Protein AF-A0A5J5W5S7-F1 (afdb_monomer)

Solvent-accessible surface area (backbone atoms only — not comparable to full-atom values): 4699 Å² total; per-residue (Å²): 117,75,65,60,53,53,50,54,50,54,52,50,53,53,51,51,54,50,53,52,52,53,50,52,55,51,50,53,51,52,50,52,51,53,51,52,53,53,53,58,55,56,71,78,51,90,67,82,80,93,77,92,77,81,78,84,79,80,79,78,86,84,79,88,82,93,81,88,80,80,136

Radius of gyration: 24.41 Å; Cα contacts (8 Å, |Δi|>4): 0; chains: 1; bounding box: 62×26×57 Å

pLDDT: mean 76.35, std 20.08, range [45.75, 98.62]

Structure (mmCIF, N/CA/C/O backbone):
data_AF-A0A5J5W5S7-F1
#
_entry.id   AF-A0A5J5W5S7-F1
#
loop_
_atom_site.group_PDB
_atom_site.id
_atom_site.type_symbol
_atom_site.label_atom_id
_atom_site.label_alt_id
_atom_site.label_comp_id
_atom_site.label_asym_id
_atom_site.label_entity_id
_atom_site.label_seq_id
_atom_site.pdbx_PDB_ins_code
_atom_site.Cartn_x
_atom_site.Cartn_y
_atom_site.Cartn_z
_atom_site.occupancy
_atom_site.B_iso_or_equiv
_atom_site.auth_seq_id
_atom_site.auth_comp_id
_atom_site.auth_asym_id
_atom_site.auth_atom_id
_atom_site.pdbx_PDB_model_num
ATOM 1 N N . MET A 1 1 ? 18.657 1.024 -27.508 1.00 58.56 1 MET A N 1
ATOM 2 C CA . MET A 1 1 ? 17.306 0.531 -27.140 1.00 58.56 1 MET A CA 1
ATOM 3 C C . MET A 1 1 ? 17.301 -0.625 -26.130 1.00 58.56 1 MET A C 1
ATOM 5 O O . MET A 1 1 ? 16.459 -0.594 -25.249 1.00 58.56 1 MET A O 1
ATOM 9 N N . LEU A 1 2 ? 18.207 -1.617 -26.181 1.00 60.16 2 LEU A N 1
ATOM 10 C CA . LEU A 1 2 ? 18.236 -2.727 -25.195 1.00 60.16 2 LEU A CA 1
ATOM 11 C C . LEU A 1 2 ? 18.670 -2.317 -23.765 1.00 60.16 2 LEU A C 1
ATOM 13 O O . LEU A 1 2 ? 18.225 -2.930 -22.799 1.00 60.16 2 LEU A O 1
ATOM 17 N N . GLY A 1 3 ? 19.493 -1.269 -23.616 1.00 70.25 3 GLY A N 1
ATOM 18 C CA . GLY A 1 3 ? 19.973 -0.785 -22.309 1.00 70.25 3 GLY A CA 1
ATOM 19 C C . GLY A 1 3 ? 18.900 -0.107 -21.446 1.00 70.25 3 GLY A C 1
ATOM 20 O O . GLY A 1 3 ? 18.784 -0.416 -20.263 1.00 70.25 3 GLY A O 1
ATOM 21 N N . GLU A 1 4 ? 18.064 0.742 -22.052 1.00 75.00 4 GLU A N 1
ATOM 22 C CA . GLU A 1 4 ? 16.988 1.466 -21.353 1.00 75.00 4 GLU A CA 1
ATOM 23 C C . GLU A 1 4 ? 15.923 0.517 -20.793 1.00 75.00 4 GLU A C 1
ATOM 25 O O . GLU A 1 4 ? 15.516 0.639 -19.643 1.00 75.00 4 GLU A O 1
ATOM 30 N N . ASN A 1 5 ? 15.529 -0.505 -21.561 1.00 81.62 5 ASN A N 1
ATOM 31 C CA . ASN A 1 5 ? 14.542 -1.489 -21.107 1.00 81.62 5 ASN A CA 1
ATOM 32 C C . ASN A 1 5 ? 15.025 -2.293 -19.887 1.00 81.62 5 ASN A C 1
ATOM 34 O O . ASN A 1 5 ? 14.239 -2.579 -18.985 1.00 81.62 5 ASN A O 1
ATOM 38 N N . CYS A 1 6 ? 16.321 -2.615 -19.816 1.00 87.44 6 CYS A N 1
ATOM 39 C CA . CYS A 1 6 ? 16.910 -3.286 -18.653 1.00 87.44 6 CYS A CA 1
ATOM 40 C C . CYS A 1 6 ? 16.864 -2.392 -17.405 1.00 87.44 6 CYS A C 1
ATOM 42 O O . CYS A 1 6 ? 16.518 -2.855 -16.315 1.00 87.44 6 CYS A O 1
ATOM 44 N N . TYR A 1 7 ? 17.165 -1.101 -17.565 1.00 93.81 7 TYR A N 1
ATOM 45 C CA . TYR A 1 7 ? 17.060 -0.127 -16.483 1.00 93.81 7 TYR A CA 1
ATOM 46 C C . TYR A 1 7 ? 15.609 0.043 -16.008 1.00 93.81 7 TYR A C 1
ATOM 48 O O . TYR A 1 7 ? 15.336 -0.082 -14.814 1.00 93.81 7 TYR A O 1
ATOM 56 N N . ILE A 1 8 ? 14.664 0.209 -16.940 1.00 94.25 8 ILE A N 1
ATOM 57 C CA . ILE A 1 8 ? 13.229 0.337 -16.649 1.00 94.25 8 ILE A CA 1
ATOM 58 C C . ILE A 1 8 ? 12.701 -0.899 -15.907 1.00 94.25 8 ILE A C 1
ATOM 60 O O . ILE A 1 8 ? 11.922 -0.761 -14.963 1.00 94.25 8 ILE A O 1
ATOM 64 N N . MET A 1 9 ? 13.120 -2.112 -16.287 1.00 95.12 9 MET A N 1
ATOM 65 C CA . MET A 1 9 ? 12.716 -3.337 -15.585 1.00 95.12 9 MET A CA 1
ATOM 66 C C . MET A 1 9 ? 13.224 -3.380 -14.142 1.00 95.12 9 MET A C 1
ATOM 68 O O . MET A 1 9 ? 12.442 -3.656 -13.231 1.00 95.12 9 MET A O 1
ATOM 72 N N . LYS A 1 10 ? 14.509 -3.077 -13.922 1.00 94.62 10 LYS A N 1
ATOM 73 C CA . LYS A 1 10 ? 15.104 -3.055 -12.575 1.00 94.62 10 LYS A CA 1
ATOM 74 C C . LYS A 1 10 ? 14.438 -2.010 -11.686 1.00 94.62 10 LYS A C 1
ATOM 76 O O . LYS A 1 10 ? 14.140 -2.275 -10.522 1.00 94.62 10 LYS A O 1
ATOM 81 N N . GLU A 1 11 ? 14.163 -0.840 -12.248 1.00 97.50 11 GLU A N 1
ATOM 82 C CA . GLU A 1 11 ? 13.516 0.245 -11.523 1.00 97.50 11 GLU A CA 1
ATOM 83 C C . GLU A 1 11 ? 12.054 -0.083 -11.185 1.00 97.50 11 GLU A C 1
ATOM 85 O O . GLU A 1 11 ? 11.621 0.123 -10.050 1.00 97.50 11 GLU A O 1
ATOM 90 N N . ASN A 1 12 ? 11.312 -0.710 -12.104 1.00 97.19 12 ASN A N 1
ATOM 91 C CA . ASN A 1 12 ? 9.963 -1.212 -11.824 1.00 97.19 12 ASN A CA 1
ATOM 92 C C . ASN A 1 12 ? 9.948 -2.249 -10.698 1.00 97.19 12 ASN A C 1
ATOM 94 O O . ASN A 1 12 ? 9.071 -2.214 -9.834 1.00 97.19 12 ASN A O 1
ATOM 98 N N . GLU A 1 13 ? 10.909 -3.172 -10.683 1.00 97.81 13 GLU A N 1
ATOM 99 C CA . GLU A 1 13 ? 11.009 -4.167 -9.617 1.00 97.81 13 GLU A CA 1
ATOM 100 C C . GLU A 1 13 ? 11.263 -3.504 -8.254 1.00 97.81 13 GLU A C 1
ATOM 102 O O . GLU A 1 13 ? 10.599 -3.823 -7.262 1.00 97.81 13 GLU A O 1
ATOM 107 N N . ARG A 1 14 ? 12.17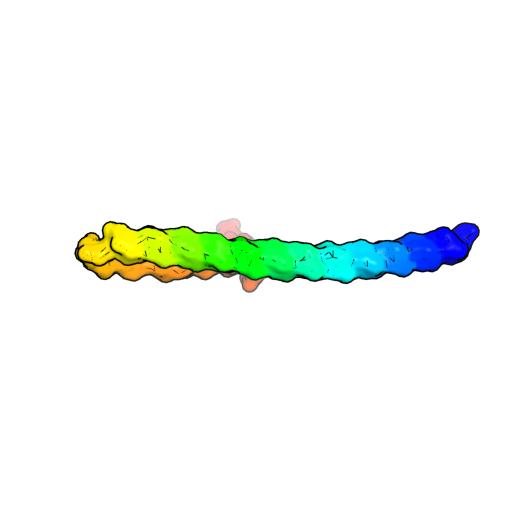1 -2.522 -8.212 1.00 98.25 14 ARG A N 1
ATOM 108 C CA . ARG A 1 14 ? 12.454 -1.730 -7.009 1.00 98.25 14 ARG A CA 1
ATOM 109 C C . ARG A 1 14 ? 11.207 -0.989 -6.515 1.00 98.25 14 ARG A C 1
ATOM 111 O O . ARG A 1 14 ? 10.919 -1.013 -5.317 1.00 98.25 14 ARG A O 1
ATOM 118 N N . LEU A 1 15 ? 10.456 -0.359 -7.418 1.00 98.56 15 LEU A N 1
ATOM 119 C CA . LEU A 1 15 ? 9.215 0.349 -7.092 1.00 98.56 15 LEU A CA 1
ATOM 120 C C . LEU A 1 15 ? 8.130 -0.604 -6.572 1.00 98.56 15 LEU A C 1
ATOM 122 O O . LEU A 1 15 ? 7.482 -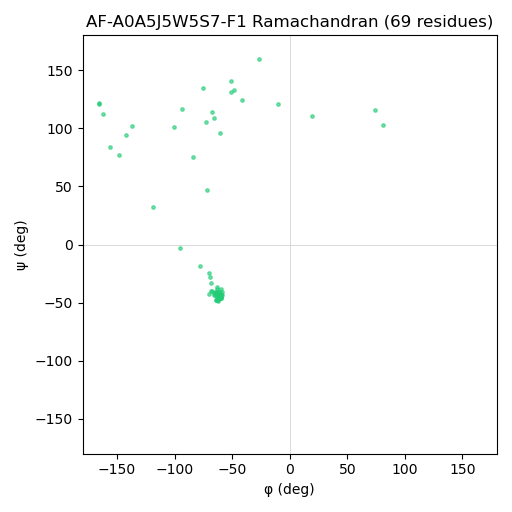0.288 -5.574 1.00 98.56 15 LEU A O 1
ATOM 126 N N . ARG A 1 16 ? 7.981 -1.796 -7.167 1.00 98.62 16 ARG A N 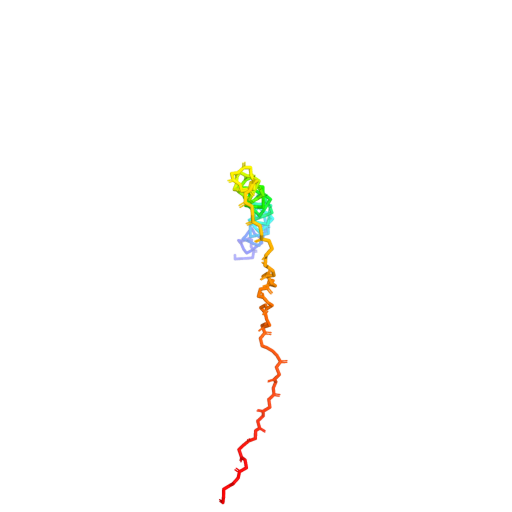1
ATOM 127 C CA . ARG A 1 16 ? 7.039 -2.827 -6.690 1.00 98.62 16 ARG A CA 1
ATOM 128 C C . ARG A 1 16 ? 7.342 -3.256 -5.259 1.00 98.62 16 ARG A C 1
ATOM 130 O O . ARG A 1 16 ? 6.428 -3.298 -4.440 1.00 98.62 16 ARG A O 1
ATOM 137 N N . LYS A 1 17 ? 8.615 -3.507 -4.939 1.00 98.44 17 LYS A N 1
ATOM 138 C CA . LYS A 1 17 ? 9.046 -3.869 -3.577 1.00 98.44 17 LYS A CA 1
ATOM 139 C C . LYS A 1 17 ? 8.708 -2.770 -2.565 1.00 98.44 17 LYS A C 1
ATOM 141 O O . LYS A 1 17 ? 8.170 -3.060 -1.500 1.00 98.44 17 LYS A O 1
ATOM 146 N N . LYS A 1 18 ? 8.947 -1.502 -2.917 1.00 98.25 18 LYS A N 1
ATOM 147 C CA . LYS A 1 18 ? 8.580 -0.358 -2.066 1.00 98.25 18 LYS A CA 1
ATOM 148 C C . LYS A 1 18 ? 7.071 -0.239 -1.858 1.00 98.25 18 LYS A C 1
ATOM 150 O O . LYS A 1 18 ? 6.632 -0.046 -0.730 1.00 98.25 18 LYS A O 1
ATOM 155 N N . ALA A 1 19 ? 6.282 -0.387 -2.921 1.00 98.25 19 ALA A N 1
ATOM 156 C CA . ALA A 1 19 ? 4.825 -0.328 -2.835 1.00 98.25 19 ALA A CA 1
ATOM 157 C C . A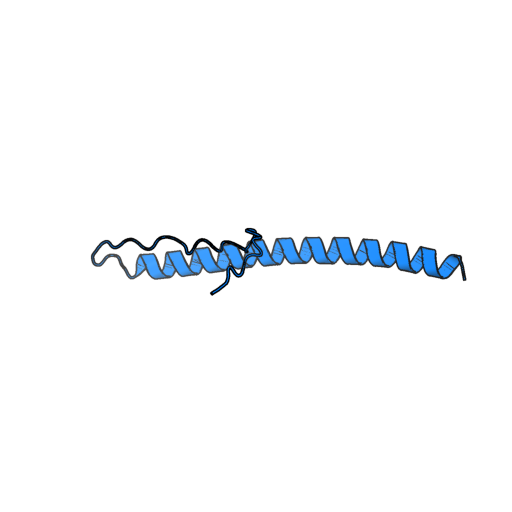LA A 1 19 ? 4.250 -1.463 -1.972 1.00 98.25 19 ALA A C 1
ATOM 159 O O . ALA A 1 19 ? 3.321 -1.237 -1.200 1.00 98.25 19 ALA A O 1
ATOM 160 N N . GLN A 1 20 ? 4.820 -2.669 -2.064 1.00 98.56 20 GLN A N 1
ATOM 161 C CA . GLN A 1 20 ? 4.429 -3.803 -1.225 1.00 98.56 20 GLN A CA 1
ATOM 162 C C . GLN A 1 20 ? 4.684 -3.531 0.259 1.00 98.56 20 GLN A C 1
ATOM 164 O O . GLN A 1 20 ? 3.788 -3.764 1.068 1.00 98.56 20 GLN A O 1
ATOM 169 N N . LEU A 1 21 ? 5.865 -3.008 0.606 1.00 98.38 21 LEU A N 1
ATOM 170 C CA . LEU A 1 21 ? 6.199 -2.670 1.990 1.00 98.38 21 LEU A CA 1
ATOM 171 C C . LEU A 1 21 ? 5.259 -1.590 2.545 1.00 98.38 21 LEU A C 1
ATOM 173 O O . LEU A 1 21 ? 4.646 -1.792 3.588 1.00 98.38 21 LEU A O 1
ATOM 177 N N . LEU A 1 22 ? 5.057 -0.501 1.795 1.00 98.44 22 LEU A N 1
ATOM 178 C CA . LEU A 1 22 ? 4.141 0.576 2.187 1.00 98.44 22 LEU A CA 1
ATOM 179 C C . LEU A 1 22 ? 2.700 0.082 2.374 1.00 98.44 22 LEU A C 1
ATOM 181 O O . LEU A 1 22 ? 2.003 0.523 3.283 1.00 98.44 22 LEU A O 1
ATOM 185 N N . ASN A 1 23 ? 2.235 -0.843 1.530 1.00 98.31 23 ASN A N 1
ATOM 186 C CA . ASN A 1 23 ? 0.904 -1.426 1.684 1.00 98.31 23 ASN A CA 1
ATOM 187 C C . ASN A 1 23 ? 0.812 -2.258 2.973 1.00 98.31 23 ASN A C 1
ATOM 189 O O . ASN A 1 23 ? -0.151 -2.111 3.718 1.00 98.31 23 ASN A O 1
ATOM 193 N N . GLN A 1 24 ? 1.825 -3.072 3.287 1.00 98.50 24 GLN A N 1
ATOM 194 C CA . GLN A 1 24 ? 1.855 -3.837 4.540 1.00 98.50 24 GLN A CA 1
ATOM 195 C C . GLN A 1 24 ? 1.820 -2.922 5.770 1.00 98.50 24 GLN A C 1
ATOM 197 O O . GLN A 1 24 ? 1.019 -3.151 6.677 1.00 98.50 24 GLN A O 1
ATOM 202 N N . GLU A 1 25 ? 2.626 -1.860 5.771 1.00 98.25 25 GLU A N 1
ATOM 203 C CA . GLU A 1 25 ? 2.636 -0.857 6.841 1.00 98.25 25 GLU A CA 1
ATOM 204 C C . GLU A 1 25 ? 1.269 -0.171 6.978 1.00 98.25 25 GLU A C 1
ATOM 206 O O . GLU A 1 25 ? 0.717 -0.097 8.077 1.00 98.25 25 GLU A O 1
ATOM 211 N N . ASN A 1 26 ? 0.662 0.241 5.862 1.00 98.19 26 ASN A N 1
ATOM 212 C CA . ASN A 1 26 ? -0.669 0.850 5.862 1.00 98.19 26 ASN A CA 1
ATOM 213 C C . ASN A 1 26 ? -1.752 -0.096 6.400 1.00 98.19 26 ASN A C 1
ATOM 215 O O . ASN A 1 26 ? -2.627 0.341 7.149 1.00 98.19 26 ASN A O 1
ATOM 219 N N . GLN A 1 27 ? -1.704 -1.387 6.058 1.00 98.38 27 GLN A N 1
ATOM 220 C CA . GLN A 1 27 ? -2.657 -2.370 6.582 1.00 98.38 27 GLN A CA 1
ATOM 221 C C . GLN A 1 27 ? -2.474 -2.602 8.085 1.00 98.38 27 GLN A C 1
ATOM 223 O O . GLN A 1 27 ? -3.465 -2.696 8.816 1.00 98.38 27 GLN A O 1
ATOM 228 N N . ALA A 1 28 ? -1.228 -2.651 8.564 1.00 97.81 28 ALA A N 1
ATOM 229 C CA . ALA A 1 28 ? -0.929 -2.782 9.987 1.00 97.81 28 ALA A CA 1
ATOM 230 C C . ALA A 1 28 ? -1.463 -1.580 10.782 1.00 97.81 28 ALA A C 1
ATOM 232 O O . ALA A 1 28 ? -2.190 -1.762 11.762 1.00 97.81 28 ALA A O 1
ATOM 233 N N . LEU A 1 29 ? -1.194 -0.359 10.309 1.00 98.38 29 LEU A N 1
ATOM 234 C CA . LEU A 1 29 ? -1.689 0.875 10.925 1.00 98.38 29 LEU A CA 1
ATOM 235 C C . LEU A 1 29 ? -3.221 0.943 10.925 1.00 98.38 29 LEU A C 1
ATOM 237 O O . LEU A 1 29 ? -3.830 1.283 11.940 1.00 98.38 29 LEU A O 1
ATOM 241 N N . LEU A 1 30 ? -3.866 0.583 9.811 1.00 97.94 30 LEU A N 1
ATOM 242 C CA . LEU A 1 30 ? -5.326 0.571 9.718 1.00 97.94 30 LEU A CA 1
ATOM 243 C C . LEU A 1 30 ? -5.950 -0.427 10.704 1.00 97.94 30 LEU A C 1
ATOM 245 O O . LEU A 1 30 ? -6.962 -0.117 11.337 1.00 97.94 30 LEU A O 1
ATOM 249 N N . SER A 1 31 ? -5.351 -1.611 10.845 1.00 97.19 31 SER A N 1
ATOM 250 C CA . SER A 1 31 ? -5.765 -2.612 11.832 1.00 97.19 31 SER A CA 1
ATOM 251 C C . SER A 1 31 ? -5.633 -2.074 13.260 1.00 97.19 31 SER A C 1
ATOM 253 O O . SER A 1 31 ? -6.585 -2.152 14.043 1.00 97.19 31 SER A O 1
ATOM 255 N N . GLU A 1 32 ? -4.501 -1.441 13.580 1.00 97.31 32 GLU A N 1
ATOM 256 C CA . GLU A 1 32 ? -4.262 -0.846 14.895 1.0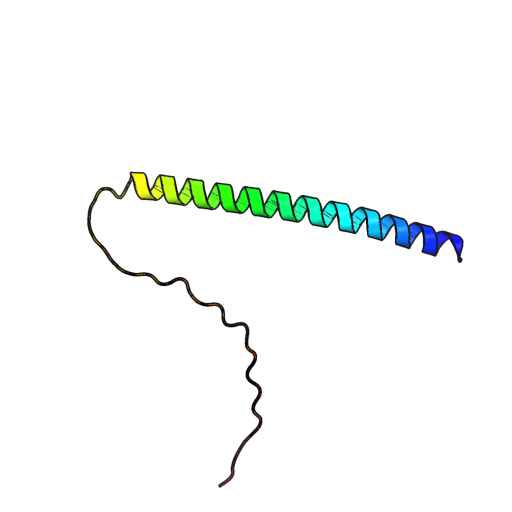0 97.31 32 GLU A CA 1
ATOM 257 C C . GLU A 1 32 ? -5.292 0.250 15.215 1.00 97.31 32 GLU A C 1
ATOM 259 O O . GLU A 1 32 ? -5.892 0.243 16.293 1.00 97.31 32 GLU A O 1
ATOM 264 N N . LEU A 1 33 ? -5.567 1.157 14.272 1.00 96.69 33 LEU A N 1
ATOM 265 C CA . LEU A 1 33 ? -6.560 2.222 14.446 1.00 96.69 33 LEU A CA 1
ATOM 266 C C . LEU A 1 33 ? -7.968 1.665 14.673 1.00 96.69 33 LEU A C 1
ATOM 268 O O . LEU A 1 33 ? -8.651 2.085 15.611 1.00 96.69 33 LEU A O 1
ATOM 272 N N . LYS A 1 34 ? -8.390 0.681 13.867 1.00 95.19 34 LYS A N 1
ATOM 273 C CA . LYS A 1 34 ? -9.682 -0.003 14.047 1.00 95.19 34 LYS A CA 1
ATOM 274 C C . LYS A 1 34 ? -9.770 -0.658 15.424 1.00 95.19 34 LYS A C 1
ATOM 276 O O . LYS A 1 34 ? -10.786 -0.526 16.111 1.00 95.19 34 LYS A O 1
ATOM 281 N N . GLN A 1 35 ? -8.696 -1.313 15.865 1.00 94.88 35 GLN A N 1
ATOM 282 C CA . GLN A 1 35 ? -8.640 -1.927 17.185 1.00 94.88 35 GLN A CA 1
ATOM 283 C C . GLN A 1 35 ? -8.750 -0.874 18.299 1.00 94.88 35 GLN A C 1
ATOM 285 O O . GLN A 1 35 ? -9.542 -1.064 19.224 1.00 94.88 35 GLN A O 1
ATOM 290 N N . LYS A 1 36 ? -8.017 0.245 18.220 1.00 94.69 36 LYS A N 1
ATOM 291 C CA . LYS A 1 36 ? -8.097 1.325 19.221 1.00 94.69 36 LYS A CA 1
ATOM 292 C C . LYS A 1 36 ? -9.491 1.941 19.287 1.00 94.69 36 LYS A C 1
ATOM 294 O O . LYS A 1 36 ? -10.008 2.123 20.388 1.00 94.69 36 LYS A O 1
ATOM 299 N N . LEU A 1 37 ? -10.121 2.185 18.139 1.00 92.50 37 LEU A N 1
ATOM 300 C CA . LEU A 1 37 ? -11.473 2.738 18.080 1.00 92.50 37 LEU A CA 1
ATOM 301 C C . LEU A 1 37 ? -12.510 1.777 18.681 1.00 92.50 37 LEU A C 1
ATOM 303 O O . LEU A 1 37 ? -13.345 2.191 19.483 1.00 92.50 37 LEU A O 1
ATOM 307 N N . SER A 1 38 ? -12.416 0.479 18.369 1.00 89.38 38 SER A N 1
ATOM 308 C CA . SER A 1 38 ? -13.305 -0.529 18.962 1.00 89.38 38 SER A CA 1
ATOM 309 C C . SER A 1 38 ? -13.150 -0.612 20.487 1.00 89.38 38 SER A C 1
ATOM 311 O O . SER A 1 38 ? -14.144 -0.635 21.208 1.00 89.38 38 SER A O 1
ATOM 313 N N . LYS A 1 39 ? -11.915 -0.582 21.008 1.00 85.31 39 LYS A N 1
ATOM 314 C CA . LYS A 1 39 ? -11.640 -0.579 22.455 1.00 85.31 39 LYS A CA 1
ATOM 315 C C . LYS A 1 39 ? -12.178 0.679 23.141 1.00 85.31 39 LYS A C 1
ATOM 317 O O . LYS A 1 39 ? -12.759 0.569 24.216 1.00 85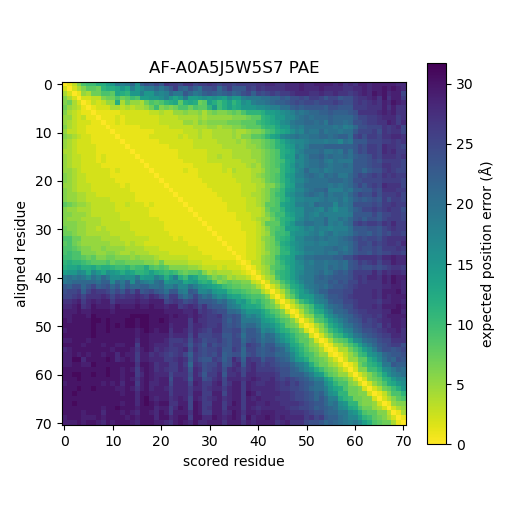.31 39 LYS A O 1
ATOM 322 N N . ALA A 1 40 ? -12.034 1.850 22.519 1.00 79.50 40 ALA A N 1
ATOM 323 C CA . ALA A 1 40 ? -12.589 3.098 23.041 1.00 79.50 40 ALA A CA 1
ATOM 324 C C . ALA A 1 40 ? -14.128 3.046 23.146 1.00 79.50 40 ALA A C 1
ATOM 326 O O . ALA A 1 40 ? -14.679 3.423 24.178 1.00 79.50 40 ALA A O 1
ATOM 327 N N . ASN A 1 41 ? -14.814 2.487 22.141 1.00 66.56 41 ASN A N 1
ATOM 328 C CA . ASN A 1 41 ? -16.271 2.299 22.175 1.00 66.56 41 ASN A CA 1
ATOM 329 C C . ASN A 1 41 ? -16.724 1.248 23.206 1.00 66.56 41 ASN A C 1
ATOM 331 O O . ASN A 1 41 ? -17.777 1.405 23.828 1.00 66.56 41 ASN A O 1
ATOM 335 N N . ASN A 1 42 ? -15.921 0.206 23.441 1.00 59.47 42 ASN A N 1
ATOM 336 C CA . ASN A 1 42 ? -16.201 -0.822 24.452 1.00 59.47 42 ASN A CA 1
ATOM 337 C C . ASN A 1 42 ? -16.055 -0.308 25.899 1.00 59.47 42 ASN A C 1
ATOM 339 O O . ASN A 1 42 ? -16.698 -0.831 26.808 1.00 59.47 42 ASN A O 1
ATOM 343 N N . ASN A 1 43 ? -15.262 0.744 26.129 1.00 57.19 43 ASN A N 1
ATOM 344 C CA . ASN A 1 43 ? -15.123 1.363 27.453 1.00 57.19 43 ASN A CA 1
ATOM 345 C C . ASN A 1 43 ? -16.304 2.281 27.823 1.00 57.19 43 ASN A C 1
ATOM 347 O O . ASN A 1 43 ? -16.509 2.543 29.005 1.00 57.19 43 ASN A O 1
ATOM 351 N N . ASN A 1 44 ? -17.104 2.727 26.846 1.00 54.00 44 ASN A N 1
ATOM 352 C CA . ASN A 1 44 ? -18.319 3.527 27.073 1.00 54.00 44 ASN A CA 1
ATOM 353 C C . ASN A 1 44 ? -19.607 2.670 27.110 1.00 54.00 44 ASN A C 1
ATOM 355 O O . ASN A 1 44 ? -20.697 3.166 27.361 1.00 54.00 44 ASN A O 1
ATOM 359 N N . SER A 1 45 ? -19.500 1.359 26.872 1.00 50.34 45 SER A N 1
ATOM 360 C CA . SER A 1 45 ? -20.642 0.439 26.750 1.00 50.34 45 SER A CA 1
ATOM 361 C C . SER A 1 45 ? -20.647 -0.668 27.811 1.00 50.34 45 SER A C 1
ATOM 363 O O . SER A 1 45 ? -21.208 -1.745 27.609 1.00 50.34 45 SER A O 1
ATOM 365 N N . LYS A 1 46 ? -20.137 -0.383 29.021 1.00 48.62 46 LYS A N 1
ATOM 366 C CA . LYS A 1 46 ? -20.425 -1.181 30.234 1.00 48.62 46 LYS A CA 1
ATOM 367 C C . LYS A 1 46 ? -21.878 -0.961 30.710 1.00 48.62 46 LYS A C 1
ATOM 369 O O . LYS A 1 46 ? -22.145 -0.717 31.881 1.00 48.62 46 LYS A O 1
ATOM 374 N N . GLY A 1 47 ? -22.819 -1.018 29.774 1.00 50.81 47 GLY A N 1
ATOM 375 C CA . GLY A 1 47 ? -24.228 -0.715 29.951 1.00 50.81 47 GLY A CA 1
ATOM 376 C C . GLY A 1 47 ? -25.065 -1.420 28.889 1.00 50.81 47 GLY A C 1
ATOM 377 O O . GLY A 1 47 ? -25.446 -0.808 27.905 1.00 50.81 47 GLY A O 1
ATOM 378 N N . LYS A 1 48 ? -25.388 -2.686 29.178 1.00 49.06 48 LYS A N 1
ATOM 379 C CA . LYS A 1 48 ? -26.532 -3.479 28.684 1.00 49.06 48 LYS A CA 1
ATOM 380 C C . LYS A 1 48 ? -26.520 -4.012 27.233 1.00 49.06 48 LYS A C 1
ATOM 382 O O . LYS A 1 48 ? -26.719 -3.295 26.267 1.00 49.06 48 LYS A O 1
ATOM 387 N N . ASN A 1 49 ? -26.504 -5.350 27.204 1.00 46.97 49 ASN A N 1
ATOM 388 C CA . ASN A 1 49 ? -27.262 -6.274 26.345 1.00 46.97 49 ASN A CA 1
ATOM 389 C C . ASN A 1 49 ? -26.793 -6.573 24.907 1.00 46.97 49 ASN A C 1
ATOM 391 O O . ASN A 1 49 ? -27.086 -5.858 23.962 1.00 46.97 49 ASN A O 1
ATOM 395 N N . SER A 1 50 ? -26.189 -7.763 24.779 1.00 58.84 50 SER A N 1
ATOM 396 C CA . SER A 1 50 ? -26.501 -8.828 23.806 1.00 58.84 50 SER A CA 1
ATOM 397 C C . SER A 1 50 ? -27.298 -8.447 22.549 1.00 58.84 50 SER A C 1
ATOM 399 O O . SER A 1 50 ? -28.517 -8.329 22.626 1.00 58.84 50 SER A O 1
ATOM 401 N N . ALA A 1 51 ? -26.647 -8.478 21.382 1.00 48.59 51 ALA A N 1
ATOM 402 C CA . ALA A 1 51 ? -27.218 -9.055 20.160 1.00 48.59 51 ALA A CA 1
ATOM 403 C C . ALA A 1 51 ? -26.126 -9.272 19.098 1.00 48.59 51 ALA A C 1
ATOM 405 O O . ALA A 1 51 ? -25.436 -8.349 18.676 1.00 48.59 51 ALA A O 1
ATOM 406 N N . THR A 1 52 ? -25.991 -10.531 18.694 1.00 54.97 52 THR A N 1
ATOM 407 C CA . THR A 1 52 ? -25.538 -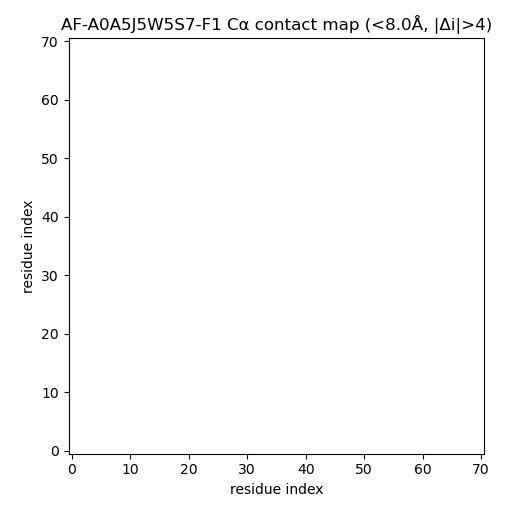11.023 17.387 1.00 54.97 52 THR A CA 1
ATOM 408 C C . THR A 1 52 ? -25.396 -9.969 16.279 1.00 54.97 52 THR A C 1
ATOM 410 O O . THR A 1 52 ? -26.382 -9.383 15.837 1.00 54.97 52 THR A O 1
ATOM 413 N N . SER A 1 53 ? -24.197 -9.813 15.724 1.00 50.00 53 SER A N 1
ATOM 414 C CA . SER A 1 53 ? -24.029 -9.321 14.353 1.00 50.00 53 SER A CA 1
ATOM 415 C C . SER A 1 53 ? -22.877 -10.078 13.715 1.00 50.00 53 SER A C 1
ATOM 417 O O . SER A 1 53 ? -21.703 -9.773 13.917 1.00 50.00 53 SER A O 1
ATOM 419 N N . ALA A 1 54 ? -23.263 -11.143 13.016 1.00 54.56 54 ALA A N 1
ATOM 420 C CA . ALA A 1 54 ? -22.420 -11.861 12.088 1.00 54.56 54 ALA A CA 1
ATOM 421 C C . ALA A 1 54 ? -21.785 -10.863 11.110 1.00 54.56 54 ALA A C 1
ATOM 423 O O . ALA A 1 54 ? -22.459 -10.000 10.548 1.00 54.56 54 ALA A O 1
ATOM 424 N N . VAL A 1 55 ? -20.473 -10.983 10.950 1.00 60.25 55 VAL A N 1
ATOM 425 C CA . VAL A 1 55 ? -19.704 -10.365 9.871 1.00 60.25 55 VAL A CA 1
ATOM 426 C C . VAL A 1 55 ? -20.394 -10.632 8.523 1.00 60.25 55 VAL A C 1
ATOM 428 O O . VAL A 1 55 ? -20.776 -11.777 8.279 1.00 60.25 55 VAL A O 1
ATOM 431 N N . PRO A 1 56 ? -20.579 -9.632 7.638 1.00 65.06 56 PRO A N 1
ATOM 432 C CA . PRO A 1 56 ? -21.078 -9.900 6.297 1.00 65.06 56 PRO A CA 1
ATOM 433 C C . PRO A 1 56 ? -20.009 -10.685 5.534 1.00 65.06 56 PRO A C 1
ATOM 435 O O . PRO A 1 56 ? -18.917 -10.174 5.283 1.00 65.06 56 PRO A O 1
ATOM 438 N N . ASP A 1 57 ? -20.320 -11.935 5.204 1.00 54.25 57 ASP A N 1
ATOM 439 C CA . ASP A 1 57 ? -19.544 -12.763 4.289 1.00 54.25 57 ASP A CA 1
ATOM 440 C C . ASP A 1 57 ? -19.616 -12.144 2.883 1.00 54.25 57 ASP A C 1
ATOM 442 O O . ASP A 1 57 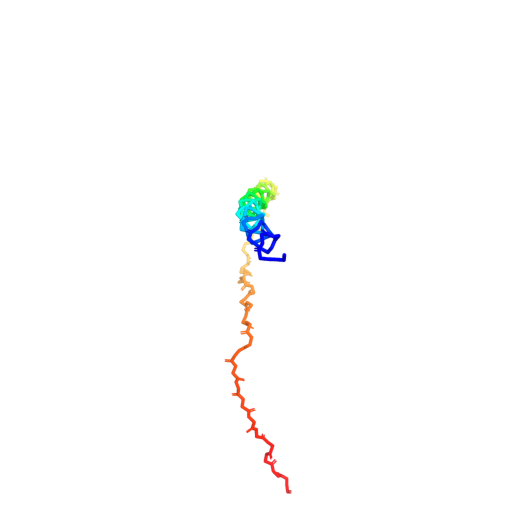? -20.672 -12.106 2.248 1.00 54.25 57 ASP A O 1
ATOM 446 N N . LEU A 1 58 ? -18.503 -11.574 2.418 1.00 61.94 58 LEU A N 1
ATOM 447 C CA . LEU A 1 58 ? -18.376 -11.009 1.075 1.00 61.94 58 LEU A CA 1
ATOM 448 C C . LEU A 1 58 ? -18.018 -12.137 0.105 1.00 61.94 58 LEU A C 1
ATOM 450 O O . LEU A 1 58 ? -16.877 -12.258 -0.343 1.00 61.94 58 LEU A O 1
ATOM 454 N N . ASN A 1 59 ? -19.018 -12.956 -0.219 1.00 60.06 59 ASN A N 1
ATOM 455 C CA . ASN A 1 59 ? -18.964 -13.925 -1.306 1.00 60.06 59 ASN A CA 1
ATOM 456 C C . ASN A 1 59 ? -18.738 -13.184 -2.642 1.00 60.06 59 ASN A C 1
ATOM 458 O O . ASN A 1 59 ? -19.672 -12.661 -3.254 1.00 60.06 59 ASN A O 1
ATOM 462 N N . LEU A 1 60 ? -17.478 -13.092 -3.075 1.00 56.69 60 LEU A N 1
ATOM 463 C CA . LEU A 1 60 ? -17.098 -12.620 -4.405 1.00 56.69 60 LEU A CA 1
ATOM 464 C C . LEU A 1 60 ? -17.461 -13.718 -5.408 1.00 56.69 60 LEU A C 1
ATOM 466 O O . LEU A 1 60 ? -16.818 -14.762 -5.466 1.00 56.69 60 LEU A O 1
ATOM 470 N N . GLY A 1 61 ? -18.540 -13.466 -6.149 1.00 56.91 61 GLY A N 1
ATOM 471 C CA . GLY A 1 61 ? -19.235 -14.427 -6.993 1.00 56.91 61 GLY A CA 1
ATOM 472 C C . GLY A 1 61 ? -18.336 -15.366 -7.797 1.00 56.91 61 GLY A C 1
ATOM 473 O O . GLY A 1 61 ? -17.514 -14.956 -8.613 1.00 56.91 61 GLY A O 1
ATOM 474 N N . SER A 1 62 ? -18.570 -16.658 -7.609 1.00 55.84 62 SER A N 1
ATOM 475 C CA . SER A 1 62 ? -18.209 -17.707 -8.557 1.00 55.84 62 SER A CA 1
ATOM 476 C C . SER A 1 62 ? -19.232 -18.831 -8.453 1.00 55.84 62 SER A C 1
ATOM 478 O O . SER A 1 62 ? -18.971 -19.860 -7.849 1.00 55.84 62 SER A O 1
ATOM 480 N N . THR A 1 63 ? -20.415 -18.636 -9.036 1.00 53.53 63 THR A N 1
ATOM 481 C CA . THR A 1 63 ? -21.183 -19.763 -9.580 1.00 53.53 63 THR A CA 1
ATOM 482 C C . THR A 1 63 ? -21.739 -19.343 -10.937 1.00 53.53 63 THR A C 1
ATOM 484 O O . THR A 1 63 ? -22.654 -18.537 -11.068 1.00 53.53 63 THR A O 1
ATOM 487 N N . SER A 1 64 ? -21.067 -19.830 -11.973 1.00 61.03 64 SER A N 1
ATOM 488 C CA . SER A 1 64 ? -21.575 -19.947 -13.334 1.00 61.03 64 SER A CA 1
ATOM 489 C C . SER A 1 64 ? -22.929 -20.653 -13.340 1.00 61.03 64 SER A C 1
ATOM 491 O O . SER A 1 64 ? -23.052 -21.643 -12.629 1.00 61.03 64 SER A O 1
ATOM 493 N N . ASN A 1 65 ? -23.878 -20.216 -14.175 1.00 59.28 65 ASN A N 1
ATOM 494 C CA . ASN A 1 65 ? -24.832 -21.097 -14.865 1.00 59.28 65 ASN A CA 1
ATOM 495 C C . ASN A 1 65 ? -25.539 -20.326 -16.003 1.00 59.28 65 ASN A C 1
ATOM 497 O O . ASN A 1 65 ? -26.202 -19.327 -15.723 1.00 59.28 65 ASN A O 1
ATOM 501 N N . PRO A 1 66 ? -25.454 -20.763 -17.275 1.00 59.41 66 PRO A N 1
ATOM 502 C CA . PRO A 1 66 ? -26.337 -20.289 -18.329 1.00 59.41 66 PRO A CA 1
ATOM 503 C C . PRO A 1 66 ? -27.524 -21.250 -18.438 1.00 59.41 66 PRO A C 1
ATOM 505 O O . PRO A 1 66 ? -27.324 -22.409 -18.785 1.00 59.41 66 PRO A O 1
ATOM 508 N N . ASN A 1 67 ? -28.753 -20.802 -18.170 1.00 54.72 67 ASN A N 1
ATOM 509 C CA . ASN A 1 67 ? -29.914 -21.461 -18.775 1.00 54.72 67 ASN A CA 1
ATOM 510 C C . ASN A 1 67 ? -31.184 -20.593 -18.740 1.00 54.72 67 ASN A C 1
ATOM 512 O O . ASN A 1 67 ? -31.747 -20.397 -17.663 1.00 54.72 67 ASN A O 1
ATOM 516 N N . PRO A 1 68 ? -31.691 -20.121 -19.890 1.00 56.41 68 PRO A N 1
ATOM 517 C CA . PRO A 1 68 ? -33.083 -19.731 -20.033 1.00 56.41 68 PRO A CA 1
ATOM 518 C C . PRO A 1 68 ? -33.855 -20.855 -20.740 1.00 56.41 68 PRO A C 1
ATOM 520 O O . PRO A 1 68 ? -33.790 -20.999 -21.960 1.00 56.41 68 PRO A O 1
ATOM 523 N N . SER A 1 69 ? -34.594 -21.654 -19.967 1.00 58.72 69 SER A N 1
ATOM 524 C CA . SER A 1 69 ? -35.611 -22.555 -20.515 1.00 58.72 69 SER A CA 1
ATOM 525 C C . SER A 1 69 ? -36.861 -21.762 -20.920 1.00 58.72 69 SER A C 1
ATOM 527 O O . SER A 1 69 ? -37.328 -20.910 -20.167 1.00 58.72 69 SER A O 1
ATOM 529 N N . GLN A 1 70 ? -37.347 -22.095 -22.117 1.00 45.75 70 GLN A N 1
ATOM 530 C CA . GLN A 1 70 ? -38.599 -21.756 -22.817 1.00 45.75 70 GLN A CA 1
ATOM 531 C C . GLN A 1 70 ? -39.852 -21.414 -21.986 1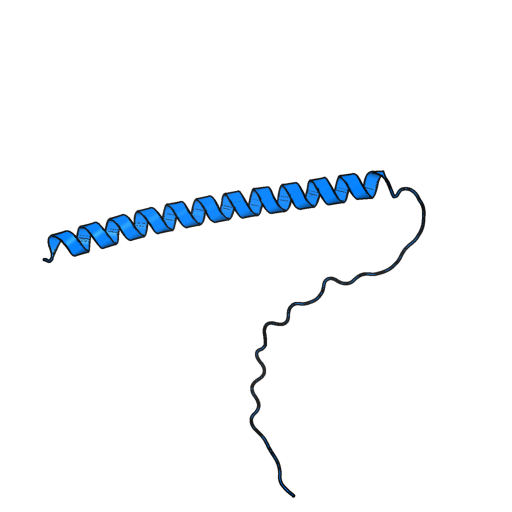.00 45.75 70 GLN A C 1
ATOM 533 O O . GLN A 1 70 ? -40.023 -21.876 -20.857 1.00 45.75 70 GLN A O 1
ATOM 538 N N . PRO A 1 71 ? -40.808 -20.726 -22.633 1.00 53.56 71 PRO A N 1
ATOM 539 C CA . PRO A 1 71 ? -42.071 -21.372 -23.026 1.00 53.56 71 PRO A CA 1
ATOM 540 C C . PRO A 1 71 ? -42.146 -21.737 -24.518 1.00 53.56 71 PRO A C 1
ATOM 542 O O . PRO A 1 71 ? -41.490 -21.066 -25.346 1.00 53.56 71 PRO A O 1
#

Foldseek 3Di:
DVVVVVVVVVVVVVVVVVVVVVVVVVVVVVVVVVVVVVVVVVVVPPDDDDDDDDDPDPCPDDDDDDDDDDD

Sequence (71 aa):
MLGENCYIMKENERLRKKAQLLNQENQALLSELKQKLSKANNNNSKGKNSATSAVPDLNLGSTSNPNPSQP

Organism: Gossypium barbadense (NCBI:txid3634)

Mean predicted aligned error: 16.04 Å

Secondary structure (DSSP, 8-state):
-HHHHHHHHHHHHHHHHHHHHHHHHHHHHHHHHHHHHHHHHHHS--S------------------------

InterPro domains:
  IPR039312 Protein LITTLE ZIPPER [PTHR33601] (4-52)